Protein AF-B3P311-F1 (afdb_monomer_lite)

pLDDT: mean 86.54, std 12.33, range [51.47, 98.25]

Organism: Drosophila erecta (NCBI:txid7220)

Foldseek 3Di:
DDPVVVVVVVVCVVPVPPPPACDPVNVVVLLVVLVVLVVVQPDLVSLLVCLVVLLVSCQSCVVVDDPVLCVVLCVLQVVFWDFDDDVNHGDRSHTDGPRPPDDDDPVRSVVSNVSSVVSSVSSNVVNPD

Radius of gyration: 18.73 Å; chains: 1; bounding box: 48×38×53 Å

Secondary structure (DSSP, 8-state):
--HHHHHHHHHHHHHTTTT-SS-HHHHHHHHHHHHHHHHH--SHHHHHHHHHHHHHHHHHHGGGS-HHHHHHHHHHHHHHEEEEEETTEEEEEEEEETTTT----HHHHHHHHHHHHHHHHHHHHTT--

InterPro domains:
  IPR010825 Stress-inducible humoral factor Turandot [PF07240] (41-118)

Structure (mmCIF, N/CA/C/O backbone):
data_AF-B3P311-F1
#
_entry.id   AF-B3P311-F1
#
loop_
_atom_site.group_PDB
_atom_site.id
_atom_site.type_symbol
_atom_site.label_atom_id
_atom_site.label_alt_id
_atom_site.label_comp_id
_atom_site.label_asym_id
_atom_site.label_entity_id
_atom_site.label_seq_id
_atom_site.pdbx_PDB_ins_code
_atom_site.Cartn_x
_atom_site.Cartn_y
_atom_site.Cartn_z
_atom_site.occupancy
_atom_site.B_iso_or_equiv
_atom_site.auth_seq_id
_atom_site.auth_comp_id
_atom_site.auth_asym_id
_atom_site.auth_atom_id
_atom_site.pdbx_PDB_model_num
ATOM 1 N N . MET A 1 1 ? 30.407 -19.758 -33.613 1.00 51.47 1 MET A N 1
ATOM 2 C CA . MET A 1 1 ? 29.673 -18.491 -33.392 1.00 51.47 1 MET A CA 1
ATOM 3 C C . MET A 1 1 ? 30.706 -17.395 -33.213 1.00 51.47 1 MET A C 1
ATOM 5 O O . MET A 1 1 ? 31.607 -17.573 -32.403 1.00 51.47 1 MET A O 1
ATOM 9 N N . ASN A 1 2 ? 30.657 -16.333 -34.016 1.00 64.00 2 ASN A N 1
ATOM 10 C CA . ASN A 1 2 ? 31.698 -15.303 -34.004 1.00 64.00 2 ASN A CA 1
ATOM 11 C C . ASN A 1 2 ? 31.640 -14.518 -32.684 1.00 64.00 2 ASN A C 1
ATOM 13 O O . ASN A 1 2 ? 30.558 -14.143 -32.231 1.00 64.00 2 ASN A O 1
ATOM 17 N N . SER A 1 3 ? 32.796 -14.255 -32.071 1.00 72.38 3 SER A N 1
ATOM 18 C CA . SER A 1 3 ? 32.898 -13.522 -30.796 1.00 72.38 3 SER A CA 1
ATOM 19 C C . SER A 1 3 ? 32.141 -12.178 -30.828 1.00 72.38 3 SER A C 1
ATOM 21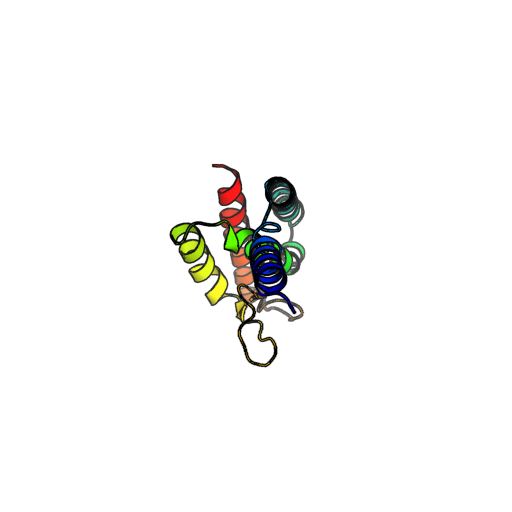 O O . SER A 1 3 ? 31.453 -11.821 -29.875 1.00 72.38 3 SER A O 1
ATOM 23 N N . ALA A 1 4 ? 32.134 -11.500 -31.983 1.00 69.88 4 ALA A N 1
ATOM 24 C CA . ALA A 1 4 ? 31.395 -10.254 -32.198 1.00 69.88 4 ALA A CA 1
ATOM 25 C C . ALA A 1 4 ? 29.865 -10.397 -32.047 1.00 69.88 4 ALA A C 1
ATOM 27 O O . ALA A 1 4 ? 29.226 -9.538 -31.444 1.00 69.88 4 ALA A O 1
ATOM 28 N N . THR A 1 5 ? 29.273 -11.496 -32.535 1.00 68.00 5 THR 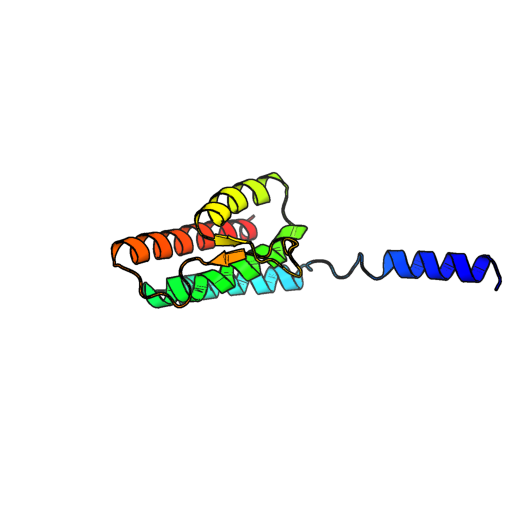A N 1
ATOM 29 C CA . THR A 1 5 ? 27.835 -11.770 -32.343 1.00 68.00 5 THR A CA 1
ATOM 30 C C . THR A 1 5 ? 27.499 -12.093 -30.886 1.00 68.00 5 THR A C 1
ATOM 32 O O . THR A 1 5 ? 26.455 -11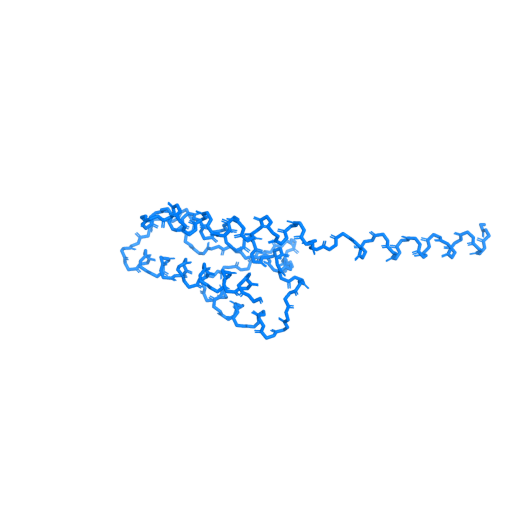.675 -30.403 1.00 68.00 5 THR A O 1
ATOM 35 N N . SER A 1 6 ? 28.401 -12.764 -30.157 1.00 67.50 6 SER A N 1
ATOM 36 C CA . SER A 1 6 ? 28.234 -13.028 -28.719 1.00 67.50 6 SER A CA 1
ATOM 37 C C . SER A 1 6 ? 28.230 -11.729 -27.906 1.00 67.50 6 SER A C 1
ATOM 39 O O . SER A 1 6 ? 27.355 -11.529 -27.069 1.00 67.50 6 SER A O 1
ATOM 41 N N . LEU A 1 7 ? 29.184 -10.827 -28.166 1.00 68.00 7 LEU A N 1
ATOM 42 C CA . LEU A 1 7 ? 29.331 -9.579 -27.414 1.00 68.00 7 LEU A CA 1
ATOM 43 C C . LEU A 1 7 ? 28.135 -8.628 -27.614 1.00 68.00 7 LEU A C 1
ATOM 45 O O . LEU A 1 7 ? 27.656 -8.040 -26.647 1.00 68.00 7 LEU A O 1
ATOM 49 N N . MET A 1 8 ? 27.612 -8.523 -28.845 1.00 65.56 8 MET A N 1
ATOM 50 C CA . MET A 1 8 ? 26.407 -7.726 -29.117 1.00 65.56 8 MET A CA 1
ATOM 51 C C . MET A 1 8 ? 25.165 -8.278 -28.405 1.00 65.56 8 MET A C 1
ATOM 53 O O . MET A 1 8 ? 24.390 -7.493 -27.863 1.00 65.56 8 MET A O 1
ATOM 57 N N . CYS A 1 9 ? 24.989 -9.603 -28.343 1.00 67.75 9 CYS A N 1
ATOM 58 C CA . CYS A 1 9 ? 23.872 -10.199 -27.604 1.00 67.75 9 CYS A CA 1
ATOM 59 C C . CYS A 1 9 ? 23.946 -9.895 -26.100 1.00 67.75 9 CYS A C 1
ATOM 61 O O . CYS A 1 9 ? 22.929 -9.547 -25.509 1.00 67.75 9 CYS A O 1
ATOM 63 N N . PHE A 1 10 ? 25.133 -9.957 -25.482 1.00 67.38 10 PHE A N 1
ATOM 64 C CA . PHE A 1 10 ? 25.289 -9.588 -24.068 1.00 67.38 10 PHE A CA 1
ATOM 65 C C . PHE A 1 10 ? 25.005 -8.103 -23.813 1.00 67.38 10 PHE A C 1
ATOM 67 O O . PHE A 1 10 ? 24.324 -7.779 -22.845 1.00 67.38 10 PHE A O 1
ATOM 74 N N . ALA A 1 11 ? 25.451 -7.200 -24.691 1.00 64.38 11 ALA A N 1
ATOM 75 C CA . ALA A 1 11 ? 25.150 -5.774 -24.558 1.00 64.38 11 ALA A CA 1
ATOM 76 C C . ALA A 1 11 ? 23.639 -5.481 -24.662 1.00 64.38 11 ALA A C 1
ATOM 78 O O . ALA A 1 11 ? 23.103 -4.715 -23.865 1.00 64.38 11 ALA A O 1
ATOM 79 N N . LEU A 1 12 ? 22.929 -6.135 -25.590 1.00 61.72 12 LEU A N 1
ATOM 80 C CA . LEU A 1 12 ? 21.474 -5.988 -25.745 1.00 61.72 12 LEU A CA 1
ATOM 81 C C . LEU A 1 12 ? 20.685 -6.591 -24.566 1.00 61.72 12 LEU A C 1
ATOM 83 O O . LEU A 1 12 ? 19.679 -6.018 -24.139 1.00 61.72 12 LEU A O 1
ATOM 87 N N . LEU A 1 13 ? 21.154 -7.710 -24.001 1.00 63.53 13 LEU A N 1
ATOM 88 C CA . LEU A 1 13 ? 20.572 -8.308 -22.792 1.00 63.53 13 LEU A CA 1
ATOM 89 C C . LEU A 1 13 ? 20.766 -7.432 -21.545 1.00 63.53 13 LEU A C 1
ATOM 91 O O . LEU A 1 13 ? 19.927 -7.467 -20.653 1.00 63.53 13 LEU A O 1
ATOM 95 N N . LEU A 1 14 ? 21.836 -6.635 -21.480 1.00 61.81 14 LEU A N 1
ATOM 96 C CA . LEU A 1 14 ? 22.093 -5.735 -20.350 1.00 61.81 14 LEU A CA 1
ATOM 97 C C . LEU A 1 14 ? 21.301 -4.422 -20.432 1.00 61.81 14 LEU A C 1
ATOM 99 O O . LEU A 1 14 ? 20.954 -3.865 -19.397 1.00 61.81 14 LEU A O 1
ATOM 103 N N . ILE A 1 15 ? 20.989 -3.926 -21.633 1.00 57.59 15 ILE A N 1
ATOM 104 C CA . ILE A 1 15 ? 20.282 -2.643 -21.808 1.00 57.59 15 ILE A CA 1
ATOM 105 C C . ILE A 1 15 ? 18.754 -2.812 -21.737 1.00 57.59 15 ILE A C 1
ATOM 107 O O . ILE A 1 15 ? 18.056 -1.908 -21.285 1.00 57.59 15 ILE A O 1
ATOM 111 N N . SER A 1 16 ? 18.212 -3.964 -22.148 1.00 54.94 16 SER A N 1
ATOM 112 C CA . SER A 1 16 ? 16.755 -4.152 -22.264 1.00 54.94 16 SER A CA 1
ATOM 113 C C . SER A 1 16 ? 15.961 -4.123 -20.941 1.00 54.94 16 SER A C 1
ATOM 115 O O . SER A 1 16 ? 14.864 -3.566 -20.963 1.00 54.94 16 SER A O 1
ATOM 117 N N . PRO A 1 17 ? 16.456 -4.619 -19.786 1.00 54.06 17 PRO A N 1
ATOM 118 C CA . PRO A 1 17 ? 15.695 -4.554 -18.535 1.00 54.06 17 PRO A CA 1
ATOM 119 C C . PRO A 1 17 ? 15.858 -3.227 -17.781 1.00 54.06 17 PRO A C 1
ATOM 121 O O . PRO A 1 17 ? 15.012 -2.895 -16.958 1.00 54.06 17 PRO A O 1
ATOM 124 N N . LEU A 1 18 ? 16.932 -2.463 -18.031 1.00 52.34 18 LEU A N 1
ATOM 125 C CA . LEU A 1 18 ? 17.244 -1.263 -17.241 1.00 52.34 18 LEU A CA 1
ATOM 126 C C . LEU A 1 18 ? 16.302 -0.077 -17.512 1.00 52.34 18 LEU A C 1
ATOM 128 O O . LEU A 1 18 ? 16.272 0.861 -16.720 1.00 52.34 18 LEU A O 1
ATOM 132 N N . CYS A 1 19 ? 15.547 -0.091 -18.614 1.00 56.69 19 CYS A N 1
ATOM 133 C CA . CYS A 1 19 ? 14.840 1.100 -19.097 1.00 56.69 19 CYS A CA 1
ATOM 134 C C . CYS A 1 19 ? 13.313 1.076 -18.947 1.00 56.69 19 CYS A C 1
ATOM 136 O O . CYS A 1 19 ? 12.683 2.072 -19.285 1.00 56.69 19 CYS A O 1
ATOM 138 N N . MET A 1 20 ? 12.707 0.009 -18.415 1.00 62.03 20 MET A N 1
ATOM 139 C CA . MET A 1 20 ? 11.276 0.014 -18.049 1.00 62.03 20 MET A CA 1
ATOM 140 C C . MET A 1 20 ? 11.078 0.250 -16.546 1.00 62.03 20 MET A C 1
ATOM 142 O O . MET A 1 20 ? 10.255 -0.396 -15.901 1.00 62.03 20 MET A O 1
ATOM 146 N N . GLY A 1 21 ? 11.898 1.132 -15.972 1.00 74.94 21 GLY A N 1
ATOM 147 C CA . GLY A 1 21 ? 11.707 1.607 -14.606 1.00 74.94 21 GLY A CA 1
ATOM 148 C C . GLY A 1 21 ? 10.429 2.434 -14.472 1.00 74.94 21 GLY A C 1
ATOM 149 O O . GLY A 1 21 ? 9.808 2.805 -15.464 1.00 74.94 21 GLY A O 1
ATOM 150 N N . TYR A 1 22 ? 10.067 2.735 -13.227 1.00 83.88 22 TYR A N 1
ATOM 151 C CA . TYR A 1 22 ? 8.943 3.603 -12.888 1.00 83.88 22 TYR A CA 1
ATOM 152 C C . TYR A 1 22 ? 9.026 4.936 -13.648 1.00 83.88 22 TYR A C 1
ATOM 154 O O . TYR A 1 22 ? 9.968 5.709 -13.448 1.00 83.88 22 TYR A O 1
ATOM 162 N N . THR A 1 23 ? 8.086 5.179 -14.562 1.00 89.62 23 THR A N 1
ATOM 163 C CA . THR A 1 23 ? 8.141 6.331 -15.470 1.00 89.62 23 THR A CA 1
ATOM 164 C C . THR A 1 23 ? 7.514 7.580 -14.850 1.00 89.62 23 THR A C 1
ATOM 166 O O . THR A 1 23 ? 6.823 7.527 -13.833 1.00 89.62 23 THR A O 1
ATOM 169 N N . ALA A 1 24 ? 7.727 8.738 -15.481 1.00 89.00 24 ALA A N 1
ATOM 170 C CA . ALA A 1 24 ? 7.037 9.966 -15.087 1.00 89.00 24 ALA A CA 1
ATOM 171 C C . ALA A 1 24 ? 5.508 9.857 -15.254 1.00 89.00 24 ALA A C 1
ATOM 173 O O . ALA A 1 24 ? 4.772 10.409 -14.441 1.00 89.00 24 ALA A O 1
ATOM 174 N N . GLU A 1 25 ? 5.037 9.120 -16.267 1.00 92.38 25 GLU A N 1
ATOM 175 C CA . GLU A 1 25 ? 3.610 8.869 -16.493 1.00 92.38 25 GLU A CA 1
ATOM 176 C C . GLU A 1 25 ? 3.022 7.977 -15.391 1.00 92.38 25 GLU A C 1
ATOM 178 O O . GLU A 1 25 ? 1.977 8.313 -14.831 1.00 92.38 25 GLU A O 1
ATOM 183 N N . ASP A 1 26 ? 3.732 6.908 -15.006 1.00 92.62 26 ASP A N 1
ATOM 184 C CA . ASP A 1 26 ? 3.347 6.059 -13.869 1.00 92.62 26 ASP A CA 1
ATOM 185 C C . ASP A 1 26 ? 3.283 6.877 -12.574 1.00 92.62 26 ASP A C 1
ATOM 187 O O . ASP A 1 26 ? 2.324 6.766 -11.807 1.00 92.62 26 ASP A O 1
ATOM 191 N N . ARG A 1 27 ? 4.269 7.762 -12.362 1.00 93.56 27 ARG A N 1
ATOM 192 C CA . ARG A 1 27 ? 4.321 8.663 -11.204 1.00 93.56 27 ARG A CA 1
ATOM 193 C C . ARG A 1 27 ? 3.128 9.606 -11.145 1.00 93.56 27 ARG A C 1
ATOM 195 O O . ARG A 1 27 ? 2.558 9.815 -10.076 1.00 93.56 27 ARG A O 1
ATOM 202 N N . GLU A 1 28 ? 2.737 10.180 -12.276 1.00 94.69 28 GLU A N 1
ATOM 203 C CA . GLU A 1 28 ? 1.583 11.073 -12.341 1.00 94.69 28 GLU A CA 1
ATOM 204 C C . GLU A 1 28 ? 0.260 10.313 -12.147 1.00 94.69 28 GLU A C 1
ATOM 206 O O . GLU A 1 28 ? -0.649 10.796 -11.465 1.00 94.69 28 GLU A O 1
ATOM 211 N N . ALA A 1 29 ? 0.152 9.105 -12.708 1.00 96.19 29 ALA A N 1
ATOM 212 C CA . ALA A 1 29 ? -1.003 8.236 -12.520 1.00 96.19 29 ALA A CA 1
ATOM 213 C C . ALA A 1 29 ? -1.174 7.823 -11.052 1.00 96.19 29 ALA A C 1
ATOM 215 O O . ALA A 1 29 ? -2.272 7.960 -10.508 1.00 96.19 29 ALA A O 1
ATOM 216 N N . ASP A 1 30 ? -0.096 7.401 -10.391 1.00 97.12 30 ASP A N 1
ATOM 217 C CA . ASP A 1 30 ? -0.117 7.036 -8.975 1.00 97.12 30 ASP A CA 1
ATOM 218 C C . ASP A 1 30 ? -0.382 8.246 -8.071 1.00 97.12 30 ASP A C 1
ATOM 220 O O . ASP A 1 30 ? -1.129 8.119 -7.103 1.00 97.12 30 ASP A O 1
ATOM 224 N N . SER A 1 31 ? 0.132 9.433 -8.411 1.00 97.19 31 SER A N 1
ATOM 225 C CA . SER A 1 31 ? -0.187 10.679 -7.697 1.00 97.19 31 SER A CA 1
ATOM 226 C C . SER A 1 31 ? -1.693 10.950 -7.670 1.00 97.19 31 SER A C 1
ATOM 228 O O . SER A 1 31 ? -2.298 11.107 -6.603 1.00 97.19 31 SER A O 1
ATOM 230 N N . ARG A 1 32 ? -2.337 10.916 -8.847 1.00 97.62 32 ARG A N 1
ATOM 231 C CA . ARG A 1 32 ? -3.799 11.045 -8.954 1.00 97.62 32 ARG A CA 1
ATOM 232 C C . ARG A 1 32 ? -4.506 9.944 -8.177 1.00 97.62 32 ARG A C 1
ATOM 234 O O . ARG A 1 32 ? -5.480 10.217 -7.475 1.00 97.62 32 ARG A O 1
ATOM 241 N N . ARG A 1 33 ? -4.002 8.712 -8.268 1.00 98.06 33 ARG A N 1
ATOM 242 C CA . ARG A 1 33 ? -4.623 7.562 -7.622 1.00 98.06 33 ARG A CA 1
ATOM 243 C C . ARG A 1 33 ? -4.592 7.659 -6.098 1.00 98.06 33 ARG A C 1
ATOM 245 O O . ARG A 1 33 ? -5.613 7.407 -5.465 1.00 98.06 33 ARG A O 1
ATOM 252 N N . VAL A 1 34 ? -3.475 8.082 -5.504 1.00 98.00 34 VAL A N 1
ATOM 253 C CA . VAL A 1 34 ? -3.380 8.333 -4.055 1.00 98.00 34 VAL A CA 1
ATOM 254 C C . VAL A 1 34 ? -4.386 9.400 -3.626 1.00 98.00 34 VAL A C 1
ATOM 256 O O . VAL A 1 34 ? -5.119 9.196 -2.657 1.00 98.00 34 VAL A O 1
ATOM 259 N N . ALA A 1 35 ? -4.484 10.505 -4.372 1.00 97.75 35 ALA A N 1
ATOM 260 C CA . ALA A 1 35 ? -5.448 11.562 -4.073 1.00 97.75 35 ALA A CA 1
ATOM 261 C C . ALA A 1 35 ? -6.905 11.058 -4.126 1.00 97.75 35 ALA A C 1
ATOM 263 O O . ALA A 1 35 ? -7.709 11.388 -3.252 1.00 97.75 35 ALA A O 1
ATOM 264 N N . GLU A 1 36 ? -7.248 10.226 -5.113 1.00 98.12 36 GLU A N 1
ATOM 265 C CA . GLU A 1 36 ? -8.566 9.589 -5.213 1.00 98.12 36 GLU A CA 1
ATOM 266 C C . GLU A 1 36 ? -8.855 8.642 -4.047 1.00 98.12 36 GLU A C 1
ATOM 268 O O . GLU A 1 36 ? -9.949 8.694 -3.484 1.00 98.12 36 GLU A O 1
ATOM 273 N N . ILE A 1 37 ? -7.894 7.794 -3.668 1.00 98.25 37 ILE A N 1
ATOM 274 C CA . ILE A 1 37 ? -8.043 6.845 -2.557 1.00 98.25 37 ILE A CA 1
ATOM 275 C C . ILE A 1 37 ? -8.339 7.594 -1.256 1.00 98.25 37 ILE A C 1
ATOM 277 O O . ILE A 1 37 ? -9.309 7.267 -0.570 1.00 98.25 37 ILE A O 1
ATOM 281 N N . ILE A 1 38 ? -7.547 8.623 -0.941 1.00 97.62 38 ILE A N 1
ATOM 282 C CA . ILE A 1 38 ? -7.721 9.438 0.270 1.00 97.62 38 ILE A CA 1
ATOM 283 C C . ILE A 1 38 ? -9.079 10.141 0.250 1.00 97.62 38 ILE A C 1
ATOM 285 O O . ILE A 1 38 ? -9.806 10.128 1.241 1.00 97.62 38 ILE A O 1
ATOM 289 N N . LYS A 1 39 ? -9.458 10.724 -0.892 1.00 97.50 39 LYS A N 1
ATOM 290 C CA . LYS A 1 39 ? -10.730 11.436 -1.037 1.00 97.50 39 LYS A CA 1
ATOM 291 C C . LYS A 1 39 ? -11.943 10.512 -0.905 1.00 97.50 39 LYS A C 1
ATOM 293 O O . LYS A 1 39 ? -12.949 10.924 -0.336 1.00 97.50 39 LYS A O 1
ATOM 298 N N . ASN A 1 40 ? -11.886 9.299 -1.441 1.00 97.44 40 ASN A N 1
ATOM 299 C CA . ASN A 1 40 ? -13.042 8.402 -1.477 1.00 97.44 40 ASN A CA 1
ATOM 300 C C . ASN A 1 40 ? -13.180 7.548 -0.205 1.00 97.44 40 ASN A C 1
ATOM 302 O O . ASN A 1 40 ? -14.279 7.082 0.090 1.00 97.44 40 ASN A O 1
ATOM 306 N N . SER A 1 41 ? -12.102 7.373 0.563 1.00 97.19 41 SER A N 1
ATOM 307 C CA . SER A 1 41 ? -12.089 6.535 1.768 1.00 97.19 41 SER A CA 1
ATOM 308 C C . SER A 1 41 ? -12.534 7.303 3.020 1.00 97.19 41 SER A C 1
ATOM 310 O O . SER A 1 41 ? -11.718 7.681 3.862 1.00 97.19 41 SER A O 1
ATOM 312 N N . GLN A 1 42 ? -13.834 7.585 3.125 1.00 94.94 42 GLN A N 1
ATOM 313 C CA . GLN A 1 42 ? -14.395 8.416 4.199 1.00 94.94 42 GLN A CA 1
ATOM 314 C C . GLN A 1 42 ? -14.693 7.640 5.491 1.00 94.94 42 GLN A C 1
ATOM 316 O O . GLN A 1 42 ? -14.439 8.150 6.581 1.00 94.94 42 GLN A O 1
ATOM 321 N N . ASP A 1 43 ? -15.212 6.416 5.388 1.00 95.69 43 ASP A N 1
ATOM 322 C CA . ASP A 1 43 ? -15.528 5.567 6.543 1.00 95.69 43 ASP A CA 1
ATOM 323 C C . ASP A 1 43 ? -14.411 4.562 6.860 1.00 95.69 43 ASP A C 1
ATOM 325 O O . ASP A 1 43 ? -13.591 4.228 6.002 1.00 95.69 43 ASP A O 1
ATOM 329 N N . ASP A 1 44 ? -14.404 4.032 8.084 1.00 94.06 44 ASP A N 1
ATOM 330 C CA . ASP A 1 44 ? -13.367 3.110 8.557 1.00 94.06 44 ASP A CA 1
ATOM 331 C C . ASP A 1 44 ? -13.174 1.899 7.639 1.00 94.06 44 ASP A C 1
ATOM 333 O O . ASP A 1 44 ? -12.040 1.520 7.347 1.00 94.06 44 ASP A O 1
ATOM 337 N N . ASN A 1 45 ? -14.257 1.301 7.133 1.00 93.25 45 ASN A N 1
ATOM 338 C CA . ASN A 1 45 ? -14.144 0.123 6.276 1.00 93.25 45 ASN A CA 1
ATOM 339 C C . ASN A 1 45 ? -13.521 0.491 4.927 1.00 93.25 45 ASN A C 1
ATOM 341 O O . ASN A 1 45 ? -12.666 -0.242 4.430 1.00 93.25 45 ASN A O 1
ATOM 345 N N . SER A 1 46 ? -13.918 1.623 4.342 1.00 95.31 46 SER A N 1
ATOM 346 C CA . SER A 1 46 ? -13.336 2.112 3.087 1.00 95.31 46 SER A CA 1
ATOM 347 C C . SER A 1 46 ? -11.833 2.399 3.214 1.00 95.31 46 SER A C 1
ATOM 349 O O . SER A 1 46 ? -11.062 1.986 2.346 1.00 95.31 46 SER A O 1
ATOM 351 N N . LYS A 1 47 ? -11.395 2.995 4.334 1.00 96.88 47 LYS A N 1
ATOM 352 C CA . LYS A 1 47 ? -9.975 3.214 4.652 1.00 96.88 47 LYS A CA 1
ATOM 353 C C . LYS A 1 47 ? -9.231 1.889 4.745 1.00 96.88 47 LYS A C 1
ATOM 355 O O . LYS A 1 47 ? -8.259 1.674 4.028 1.00 96.88 47 LYS A O 1
ATOM 360 N N . ILE A 1 48 ? -9.731 0.969 5.571 1.00 94.50 48 ILE A N 1
ATOM 361 C CA . ILE A 1 48 ? -9.097 -0.331 5.826 1.00 94.50 48 ILE A CA 1
ATOM 362 C C . ILE A 1 48 ? -8.949 -1.145 4.537 1.00 94.50 48 ILE A C 1
ATOM 364 O O . ILE A 1 48 ? -7.888 -1.715 4.280 1.00 94.50 48 ILE A O 1
ATOM 368 N N . ASN A 1 49 ? -9.985 -1.161 3.698 1.00 94.19 49 ASN A N 1
ATOM 369 C CA . ASN A 1 49 ? -9.971 -1.886 2.428 1.00 94.19 49 ASN A CA 1
ATOM 370 C C . ASN A 1 49 ? -9.009 -1.274 1.397 1.00 94.19 49 ASN A C 1
ATOM 372 O O . ASN A 1 49 ? -8.512 -1.995 0.534 1.00 94.19 49 ASN A O 1
ATOM 376 N N . SER A 1 50 ? -8.706 0.020 1.508 1.00 96.19 50 SER A N 1
ATOM 377 C CA . SER A 1 50 ? -7.824 0.735 0.579 1.00 96.19 50 SER A CA 1
ATOM 378 C C . SER A 1 50 ? -6.340 0.685 0.965 1.00 96.19 50 SER A C 1
ATOM 380 O O . SER A 1 50 ? -5.484 1.048 0.161 1.00 96.19 50 SER A O 1
ATOM 382 N N . ILE A 1 51 ? -6.000 0.201 2.168 1.00 96.56 51 ILE A N 1
ATOM 383 C CA . ILE A 1 51 ? -4.607 0.117 2.645 1.00 96.56 51 ILE A CA 1
ATOM 384 C C . ILE A 1 51 ? -3.726 -0.683 1.682 1.00 96.56 51 ILE A C 1
ATOM 386 O O . ILE A 1 51 ? -2.603 -0.275 1.398 1.00 96.56 51 ILE A O 1
ATOM 390 N N . GLN A 1 52 ? -4.211 -1.826 1.183 1.00 95.38 52 GLN A N 1
ATOM 391 C CA . GLN A 1 52 ? -3.400 -2.663 0.295 1.00 95.38 52 GLN A CA 1
ATOM 392 C C . GLN A 1 52 ? -3.052 -1.931 -1.002 1.00 95.38 52 GLN A C 1
ATOM 394 O O . GLN A 1 52 ? -1.933 -2.048 -1.484 1.00 95.38 52 GLN A O 1
ATOM 399 N N . GLU A 1 53 ? -3.974 -1.129 -1.526 1.00 96.69 53 GLU A N 1
ATOM 400 C CA . GLU A 1 53 ? -3.726 -0.366 -2.742 1.00 96.69 53 GLU A CA 1
ATOM 401 C C . GLU A 1 53 ? -2.661 0.721 -2.527 1.00 96.69 53 GLU A C 1
ATOM 403 O O . GLU A 1 53 ? -1.784 0.898 -3.372 1.00 96.69 53 GLU A O 1
ATOM 408 N N . LEU A 1 54 ? -2.666 1.390 -1.367 1.00 97.44 54 LEU A N 1
ATOM 409 C CA . LEU A 1 54 ? -1.594 2.319 -0.990 1.00 97.44 54 LEU A CA 1
ATOM 410 C C . LEU A 1 54 ? -0.235 1.611 -0.870 1.00 97.44 54 LEU A C 1
ATOM 412 O O . LEU A 1 54 ? 0.773 2.139 -1.337 1.00 97.44 54 LEU A O 1
ATOM 416 N N . LEU A 1 55 ? -0.194 0.406 -0.292 1.00 96.00 55 LEU A N 1
ATOM 417 C CA . LEU A 1 55 ? 1.031 -0.402 -0.221 1.00 96.00 55 LEU A CA 1
ATOM 418 C C . LEU A 1 55 ? 1.532 -0.808 -1.613 1.00 96.00 55 LEU A C 1
ATOM 420 O O . LEU A 1 55 ? 2.736 -0.784 -1.867 1.00 96.00 55 LEU A O 1
ATOM 424 N N . ASP A 1 56 ? 0.626 -1.141 -2.529 1.00 95.06 56 ASP A N 1
ATOM 425 C CA . ASP A 1 56 ? 0.982 -1.506 -3.898 1.00 95.06 56 ASP A CA 1
ATOM 426 C C . ASP A 1 56 ? 1.521 -0.299 -4.684 1.00 95.06 56 ASP A C 1
ATOM 428 O O . ASP A 1 56 ? 2.451 -0.453 -5.480 1.00 95.06 56 ASP A O 1
ATOM 432 N N . ILE A 1 57 ? 0.980 0.904 -4.448 1.00 95.94 57 ILE A N 1
ATOM 433 C CA . ILE A 1 57 ? 1.535 2.164 -4.970 1.00 95.94 57 ILE A CA 1
ATOM 434 C C . ILE A 1 57 ? 2.928 2.412 -4.384 1.00 95.94 57 ILE A C 1
ATOM 436 O O . ILE A 1 57 ? 3.873 2.657 -5.134 1.00 95.94 57 ILE A O 1
ATOM 440 N N . TYR A 1 58 ? 3.093 2.279 -3.064 1.00 94.62 58 TYR A N 1
ATOM 441 C CA . TYR A 1 58 ? 4.396 2.429 -2.415 1.00 94.62 58 TYR A CA 1
ATOM 442 C C . TYR A 1 58 ? 5.445 1.482 -3.009 1.00 94.62 58 TYR A C 1
ATOM 444 O O . TYR A 1 58 ? 6.550 1.906 -3.342 1.00 94.62 58 TYR A O 1
ATOM 452 N N . LYS A 1 59 ? 5.083 0.214 -3.234 1.00 92.44 59 LYS A N 1
ATOM 453 C CA . LYS A 1 59 ? 5.956 -0.777 -3.873 1.00 92.44 59 LYS A CA 1
ATOM 454 C C . LYS A 1 59 ? 6.419 -0.340 -5.267 1.00 92.44 59 LYS A C 1
ATOM 456 O O . LYS A 1 59 ? 7.574 -0.578 -5.615 1.00 92.44 59 LYS A O 1
ATOM 461 N N . ARG A 1 60 ? 5.545 0.279 -6.070 1.00 92.12 60 ARG A N 1
ATOM 462 C CA . ARG A 1 60 ? 5.902 0.790 -7.407 1.00 92.12 60 ARG A CA 1
ATOM 463 C C . ARG A 1 60 ? 6.800 2.019 -7.339 1.00 92.12 60 ARG A C 1
ATOM 465 O O . ARG A 1 60 ? 7.747 2.105 -8.113 1.00 92.12 60 ARG A O 1
ATOM 472 N N . LEU A 1 61 ? 6.538 2.920 -6.392 1.00 91.56 61 LEU A N 1
ATOM 473 C CA . LEU A 1 61 ? 7.369 4.096 -6.129 1.00 91.56 61 LEU A CA 1
ATOM 474 C C . LEU A 1 61 ? 8.759 3.719 -5.618 1.00 91.56 61 LEU A C 1
ATOM 476 O O . LEU A 1 61 ? 9.723 4.414 -5.938 1.00 91.56 61 LEU A O 1
ATOM 480 N N . TYR A 1 62 ? 8.862 2.624 -4.855 1.00 90.88 62 TYR A N 1
ATOM 481 C CA . TYR A 1 62 ? 10.048 2.212 -4.105 1.00 90.88 62 TYR A CA 1
ATOM 482 C C . TYR A 1 62 ? 11.364 2.424 -4.869 1.00 90.88 62 TYR A C 1
ATOM 484 O O . TYR A 1 62 ? 12.232 3.117 -4.339 1.00 90.88 62 TYR A O 1
ATOM 492 N N . PRO A 1 63 ? 11.533 1.954 -6.126 1.00 88.06 63 PRO A N 1
ATOM 493 C CA . PRO A 1 63 ? 12.794 2.091 -6.855 1.00 88.06 63 PRO A CA 1
ATOM 494 C C . PRO A 1 63 ? 13.200 3.540 -7.168 1.00 88.06 63 PRO A C 1
ATOM 496 O O . PRO A 1 63 ? 14.388 3.799 -7.341 1.00 88.06 63 PRO A O 1
ATOM 499 N N . SER A 1 64 ? 12.248 4.476 -7.220 1.00 88.75 64 SER A N 1
ATOM 500 C CA . SER A 1 64 ? 12.494 5.897 -7.516 1.00 88.75 64 SER A CA 1
ATOM 501 C C . SER A 1 64 ? 12.803 6.764 -6.293 1.00 88.75 64 SER A C 1
ATOM 503 O O . SER A 1 64 ? 13.312 7.868 -6.457 1.00 88.75 64 SER A O 1
ATOM 505 N N . LEU A 1 65 ? 12.515 6.273 -5.086 1.00 90.06 65 LEU A N 1
ATOM 506 C CA . LEU A 1 65 ? 12.686 7.039 -3.849 1.00 90.06 65 LEU A CA 1
ATOM 507 C C . LEU A 1 65 ? 14.142 7.084 -3.389 1.00 90.06 65 LEU A C 1
ATOM 509 O O . LEU A 1 65 ? 14.902 6.134 -3.624 1.00 90.06 65 LEU A O 1
ATOM 513 N N . THR A 1 66 ? 14.512 8.151 -2.679 1.00 91.88 66 THR A N 1
ATOM 514 C CA . THR A 1 66 ? 15.809 8.216 -1.995 1.00 91.88 66 THR A CA 1
ATOM 515 C C . THR A 1 66 ? 15.849 7.242 -0.810 1.00 91.88 66 THR A C 1
ATOM 517 O O . THR A 1 66 ? 14.800 6.825 -0.306 1.00 91.88 66 THR A O 1
ATOM 520 N N . PRO A 1 67 ? 17.044 6.847 -0.333 1.00 92.44 67 PRO A N 1
ATOM 521 C CA . PRO A 1 67 ? 17.164 6.010 0.860 1.00 92.44 67 PRO A CA 1
ATOM 522 C C . PRO A 1 67 ? 16.425 6.576 2.083 1.00 92.44 67 PRO A C 1
ATOM 524 O O . PRO A 1 67 ? 15.769 5.821 2.793 1.00 92.44 67 PRO A O 1
ATOM 527 N N . GLU A 1 68 ? 16.471 7.892 2.288 1.00 92.62 68 GLU A N 1
ATOM 528 C CA . GLU A 1 68 ? 15.833 8.576 3.418 1.00 92.62 68 GLU A CA 1
ATOM 529 C C . GLU A 1 68 ? 14.300 8.536 3.323 1.00 92.62 68 GLU A C 1
ATOM 531 O O . GLU A 1 68 ? 13.611 8.272 4.312 1.00 92.62 68 GLU A O 1
ATOM 536 N N . GLU A 1 69 ? 13.749 8.756 2.124 1.00 92.44 69 GLU A N 1
ATOM 537 C CA . GLU A 1 69 ? 12.309 8.629 1.867 1.00 92.44 69 GLU A CA 1
ATOM 538 C C . GLU A 1 69 ? 11.828 7.194 2.101 1.00 92.44 69 GLU A C 1
ATOM 540 O O . GLU A 1 69 ? 10.777 6.980 2.711 1.00 92.44 69 GLU A O 1
ATOM 545 N N . ARG A 1 70 ? 12.612 6.203 1.652 1.00 92.25 70 ARG A N 1
ATOM 546 C CA . ARG A 1 70 ? 12.305 4.785 1.871 1.00 92.25 70 ARG A CA 1
ATOM 547 C C . ARG A 1 70 ? 12.288 4.453 3.351 1.00 92.25 70 ARG A C 1
ATOM 549 O O . ARG A 1 70 ? 11.283 3.936 3.815 1.00 92.25 70 ARG A O 1
ATOM 556 N N . GLU A 1 71 ? 13.339 4.796 4.090 1.00 92.38 71 GLU A N 1
ATOM 557 C CA . GLU A 1 71 ? 13.457 4.489 5.520 1.00 92.38 71 GLU A CA 1
ATOM 558 C C . GLU A 1 71 ? 12.291 5.073 6.337 1.00 92.38 71 GLU A C 1
ATOM 560 O O . GLU A 1 71 ? 11.695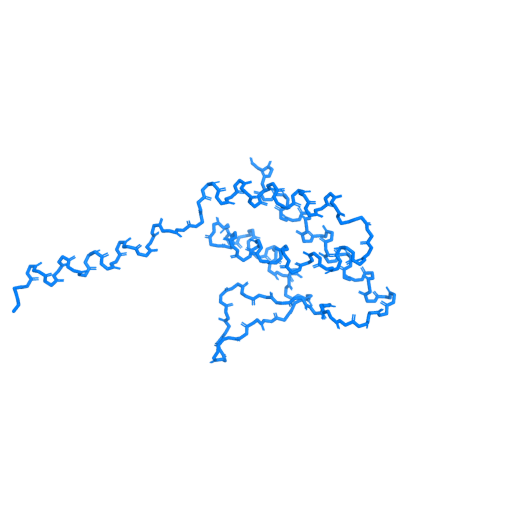 4.384 7.169 1.00 92.38 71 GLU A O 1
ATOM 565 N N . SER A 1 72 ? 11.909 6.323 6.056 1.00 90.44 72 SER A N 1
ATOM 566 C CA . SER A 1 72 ? 10.796 7.012 6.728 1.00 90.44 72 SER A CA 1
ATOM 567 C C . SER A 1 72 ? 9.439 6.316 6.551 1.00 90.44 72 SER A C 1
ATOM 569 O O . SER A 1 72 ? 8.568 6.397 7.429 1.00 90.44 72 SER A O 1
ATOM 571 N N . ILE A 1 73 ? 9.238 5.639 5.418 1.00 93.69 73 ILE A N 1
ATOM 572 C CA . ILE A 1 73 ? 8.001 4.913 5.113 1.00 93.69 73 ILE A CA 1
ATOM 573 C C . ILE A 1 73 ? 8.113 3.448 5.548 1.00 93.69 73 ILE A C 1
ATOM 575 O O . ILE A 1 73 ? 7.180 2.937 6.164 1.00 93.69 73 ILE A O 1
ATOM 579 N N . ASP A 1 74 ? 9.248 2.792 5.306 1.00 92.81 74 ASP A N 1
ATOM 580 C CA . ASP A 1 74 ? 9.491 1.390 5.654 1.00 92.81 74 ASP A CA 1
ATOM 581 C C . ASP A 1 74 ? 9.329 1.156 7.158 1.00 92.81 74 ASP A C 1
ATOM 583 O O . ASP A 1 74 ? 8.640 0.216 7.551 1.00 92.81 74 ASP A O 1
ATOM 587 N N . ASN A 1 75 ? 9.873 2.031 8.011 1.00 89.12 75 ASN A N 1
ATOM 588 C CA . ASN A 1 75 ? 9.714 1.907 9.466 1.00 89.12 75 ASN A CA 1
ATOM 589 C C . ASN A 1 75 ? 8.235 1.830 9.872 1.00 89.12 75 ASN A C 1
ATOM 591 O O . ASN A 1 75 ? 7.843 0.969 10.656 1.00 89.12 75 ASN A O 1
ATOM 595 N N . PHE A 1 76 ? 7.403 2.665 9.257 1.00 89.12 76 PHE A N 1
ATOM 596 C CA . PHE A 1 76 ? 5.972 2.720 9.525 1.00 89.12 76 PHE A CA 1
ATOM 597 C C . PHE A 1 76 ? 5.194 1.537 8.921 1.00 89.12 76 PHE A C 1
ATOM 599 O O . PHE A 1 76 ? 4.310 0.951 9.555 1.00 89.12 76 PHE A O 1
ATOM 606 N N . VAL A 1 77 ? 5.534 1.156 7.688 1.00 92.94 77 VAL A N 1
ATOM 607 C CA . VAL A 1 77 ? 4.912 0.035 6.971 1.00 92.94 77 VAL A CA 1
ATOM 608 C C . VAL A 1 77 ? 5.216 -1.294 7.667 1.00 92.94 77 VAL A C 1
ATOM 610 O O . VAL A 1 77 ? 4.321 -2.132 7.799 1.00 92.94 77 VAL A O 1
ATOM 613 N N . ASN A 1 78 ? 6.442 -1.498 8.151 1.00 91.25 78 ASN A N 1
ATOM 614 C CA . ASN A 1 78 ? 6.890 -2.748 8.774 1.00 91.25 78 ASN A CA 1
ATOM 615 C C . ASN A 1 78 ? 6.088 -3.112 10.033 1.00 91.25 78 ASN A C 1
ATOM 617 O O . ASN A 1 78 ? 5.813 -4.287 10.277 1.00 91.25 78 ASN A O 1
ATOM 621 N N . GLU A 1 79 ? 5.670 -2.122 10.819 1.00 89.75 79 GLU A N 1
ATOM 622 C CA . GLU A 1 79 ? 4.902 -2.351 12.047 1.00 89.75 79 GLU A CA 1
ATOM 623 C C . GLU A 1 79 ? 3.516 -2.961 11.752 1.00 89.75 79 GLU A C 1
ATOM 625 O O . GLU A 1 79 ? 3.049 -3.879 12.441 1.00 89.75 79 GLU A O 1
ATOM 630 N N . HIS A 1 80 ? 2.892 -2.538 10.653 1.00 90.62 80 HIS A N 1
ATOM 631 C CA . HIS A 1 80 ? 1.487 -2.818 10.336 1.00 90.62 80 HIS A CA 1
ATOM 632 C C . HIS A 1 80 ? 1.283 -3.836 9.201 1.00 90.62 80 HIS A C 1
ATOM 634 O O . HIS A 1 80 ? 0.145 -4.188 8.870 1.00 90.62 80 HIS A O 1
ATOM 640 N N . THR A 1 81 ? 2.368 -4.342 8.612 1.00 92.06 81 THR A N 1
ATOM 641 C CA . THR A 1 81 ? 2.323 -5.271 7.475 1.00 92.06 81 THR A CA 1
ATOM 642 C C . THR A 1 81 ? 3.101 -6.553 7.728 1.00 92.06 81 THR A C 1
ATOM 644 O O . THR A 1 81 ? 3.962 -6.618 8.604 1.00 92.06 81 THR A O 1
ATOM 647 N N . ASP A 1 82 ? 2.756 -7.584 6.965 1.00 88.50 82 ASP A N 1
ATOM 648 C CA . ASP A 1 82 ? 3.520 -8.820 6.854 1.00 88.50 82 ASP A CA 1
ATOM 649 C C . ASP A 1 82 ? 4.295 -8.819 5.530 1.00 88.50 82 ASP A C 1
ATOM 651 O O . ASP A 1 82 ? 3.825 -8.307 4.505 1.00 88.50 82 ASP A O 1
ATOM 655 N N . GLU A 1 83 ? 5.488 -9.406 5.542 1.00 86.81 83 GLU A N 1
ATOM 656 C CA . GLU A 1 83 ? 6.289 -9.591 4.338 1.00 86.81 83 GLU A CA 1
ATOM 657 C C . GLU A 1 83 ? 5.670 -10.648 3.417 1.00 86.81 83 GLU A C 1
ATOM 659 O O . GLU A 1 83 ? 5.249 -11.720 3.856 1.00 86.81 83 GLU A O 1
ATOM 664 N N . VAL A 1 84 ? 5.607 -10.346 2.119 1.00 83.56 84 VAL A N 1
ATOM 665 C CA . VAL A 1 84 ? 5.157 -11.307 1.112 1.00 83.56 84 VAL A CA 1
ATOM 666 C C . VAL A 1 84 ? 6.349 -12.147 0.679 1.00 83.56 84 VAL A C 1
ATOM 668 O O . VAL A 1 84 ? 7.298 -11.627 0.096 1.00 83.56 84 VAL A O 1
ATOM 671 N N . LEU A 1 85 ? 6.273 -13.453 0.918 1.00 83.81 85 LEU A N 1
ATOM 672 C CA . LEU A 1 85 ? 7.286 -14.411 0.487 1.00 83.81 85 LEU A CA 1
ATOM 673 C C . LEU A 1 85 ? 6.880 -15.059 -0.842 1.00 83.81 85 LEU A C 1
ATOM 675 O O . LEU A 1 85 ? 5.756 -15.540 -0.984 1.00 83.81 85 LEU A O 1
ATOM 679 N N . VAL A 1 86 ? 7.812 -15.109 -1.792 1.00 77.81 86 VAL A N 1
ATOM 680 C CA . VAL A 1 86 ? 7.721 -15.896 -3.030 1.00 77.81 86 VAL A CA 1
ATOM 681 C C . VAL A 1 86 ? 8.823 -16.941 -2.966 1.00 77.81 86 VAL A C 1
ATOM 683 O O . VAL A 1 86 ? 9.988 -16.594 -2.805 1.00 77.81 86 VAL A O 1
ATOM 686 N N . ASP A 1 87 ? 8.460 -18.221 -3.016 1.00 83.75 87 ASP A N 1
ATOM 687 C CA . ASP A 1 87 ? 9.410 -19.337 -2.889 1.00 83.75 87 ASP A CA 1
ATOM 688 C C . ASP A 1 87 ? 10.308 -19.249 -1.634 1.00 83.75 87 ASP A C 1
ATOM 690 O O . ASP A 1 87 ? 11.476 -19.630 -1.639 1.00 83.75 87 ASP A O 1
ATOM 694 N N . GLY A 1 88 ? 9.756 -18.716 -0.536 1.00 80.62 88 GLY A N 1
ATOM 695 C CA . GLY A 1 88 ? 10.471 -18.511 0.731 1.00 80.62 88 GLY A CA 1
ATOM 696 C C . GLY A 1 88 ? 11.404 -17.295 0.757 1.00 80.62 88 GLY A C 1
ATOM 697 O O . GLY A 1 88 ? 12.004 -17.022 1.794 1.00 80.62 88 GLY A O 1
ATOM 698 N N . VAL A 1 89 ? 11.506 -16.546 -0.343 1.00 81.75 89 VAL A N 1
ATOM 699 C CA . VAL A 1 89 ? 12.307 -15.324 -0.448 1.00 81.75 89 VAL A CA 1
ATOM 700 C C . VAL A 1 89 ? 11.393 -14.100 -0.354 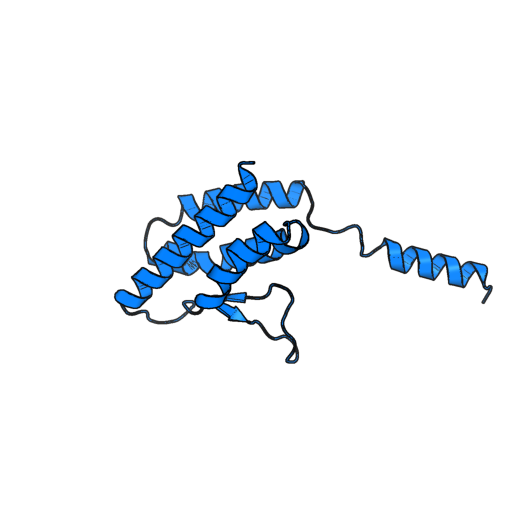1.00 81.75 89 VAL A C 1
ATOM 702 O O . VAL A 1 89 ? 10.343 -14.077 -1.001 1.00 81.75 89 VAL A O 1
ATOM 705 N N . PRO A 1 90 ? 11.769 -13.058 0.406 1.00 76.94 90 PRO A N 1
ATOM 706 C CA . PRO A 1 90 ? 11.075 -11.779 0.378 1.00 76.94 90 PRO A CA 1
ATOM 707 C C . PRO A 1 90 ? 10.864 -11.255 -1.043 1.00 76.94 90 PRO A C 1
ATOM 709 O O . PRO A 1 90 ? 11.820 -11.014 -1.784 1.00 76.94 90 PRO A O 1
ATOM 712 N N . SER A 1 91 ? 9.606 -11.027 -1.425 1.00 77.25 91 SER A N 1
ATOM 713 C CA . SER A 1 91 ? 9.314 -10.207 -2.596 1.00 77.25 91 SER A CA 1
ATOM 714 C C . SER A 1 91 ? 9.867 -8.817 -2.316 1.00 77.25 91 SER A C 1
ATOM 716 O O . SER A 1 91 ? 9.449 -8.178 -1.353 1.00 77.25 91 SER A O 1
ATOM 718 N N . GLN A 1 92 ? 10.740 -8.306 -3.184 1.00 68.75 92 GLN A N 1
ATOM 719 C CA . GLN A 1 92 ? 11.239 -6.935 -3.060 1.00 68.75 92 GLN A CA 1
ATOM 720 C C . GLN A 1 92 ? 10.060 -5.952 -2.970 1.00 68.75 92 GLN A C 1
ATOM 722 O O . GLN A 1 92 ? 9.183 -5.945 -3.840 1.00 68.75 92 GLN A O 1
ATOM 727 N N . GLY A 1 93 ? 9.994 -5.207 -1.862 1.00 68.94 93 GLY A N 1
ATOM 728 C CA . GLY A 1 93 ? 8.911 -4.267 -1.542 1.00 68.94 93 GLY A CA 1
ATOM 729 C C . GLY A 1 93 ? 7.515 -4.891 -1.376 1.00 68.94 93 GLY A C 1
ATOM 730 O O . GLY A 1 93 ? 6.529 -4.172 -1.270 1.00 68.94 93 GLY A O 1
ATOM 731 N N . GLY A 1 94 ? 7.383 -6.219 -1.397 1.00 81.81 94 GLY A N 1
ATOM 732 C CA . GLY A 1 94 ? 6.096 -6.901 -1.295 1.00 81.81 94 GLY A CA 1
ATOM 733 C C . GLY A 1 94 ? 5.619 -6.958 0.148 1.00 81.81 94 GLY A C 1
ATOM 734 O O . GLY A 1 94 ? 6.162 -7.727 0.938 1.00 81.81 94 GLY A O 1
ATOM 735 N N . ARG A 1 95 ? 4.583 -6.182 0.479 1.00 89.31 95 ARG A N 1
ATOM 736 C CA . ARG A 1 95 ? 3.973 -6.147 1.813 1.00 89.31 95 ARG A CA 1
ATOM 737 C C . ARG A 1 95 ? 2.468 -6.326 1.739 1.00 89.31 95 ARG A C 1
ATOM 739 O O . ARG A 1 95 ? 1.814 -5.814 0.831 1.00 89.31 95 ARG A O 1
ATOM 746 N N . LYS A 1 96 ? 1.924 -7.055 2.712 1.00 90.38 96 LYS A N 1
ATOM 747 C CA . LYS A 1 96 ? 0.485 -7.259 2.859 1.00 90.38 96 LYS A CA 1
ATOM 748 C C . LYS A 1 96 ? 0.006 -6.672 4.172 1.00 90.38 96 LYS A C 1
ATOM 750 O O . LYS A 1 96 ? 0.625 -6.875 5.212 1.00 90.38 96 LYS A O 1
ATOM 755 N N . THR A 1 97 ? -1.115 -5.965 4.144 1.00 90.31 97 THR A N 1
ATOM 756 C CA . THR A 1 97 ? -1.709 -5.449 5.380 1.00 90.31 97 THR A CA 1
ATOM 757 C C . THR A 1 97 ? -2.161 -6.576 6.318 1.00 90.31 97 THR A C 1
ATOM 759 O O . THR A 1 97 ? -2.788 -7.550 5.890 1.00 90.31 97 THR A O 1
ATOM 762 N N . LYS A 1 98 ? -1.908 -6.416 7.625 1.00 89.31 98 LYS A N 1
ATOM 763 C CA . LYS A 1 98 ? -2.377 -7.338 8.676 1.00 89.31 98 LYS A CA 1
ATOM 764 C C . LYS A 1 98 ? -3.892 -7.290 8.894 1.00 89.31 98 LYS A C 1
ATOM 766 O O . LYS A 1 98 ? -4.419 -8.160 9.593 1.00 89.31 98 LYS A O 1
ATOM 771 N N . PHE A 1 99 ? -4.578 -6.296 8.328 1.00 87.75 99 PHE A N 1
ATOM 772 C CA . PHE A 1 99 ? -5.994 -6.003 8.571 1.00 87.75 99 PHE A CA 1
ATOM 773 C C . PHE A 1 99 ? -6.942 -6.642 7.547 1.00 87.75 99 PHE A C 1
ATOM 775 O O . PHE A 1 99 ? -8.121 -6.832 7.841 1.00 87.75 99 PHE A O 1
ATOM 782 N N . ALA A 1 100 ? -6.438 -7.007 6.363 1.00 78.94 100 ALA A N 1
ATOM 783 C CA . ALA A 1 100 ? -7.266 -7.512 5.270 1.00 78.94 100 ALA A CA 1
ATOM 784 C C . ALA A 1 100 ? -8.017 -8.798 5.652 1.00 78.94 100 ALA A C 1
ATOM 786 O O . ALA A 1 100 ? -7.423 -9.764 6.135 1.00 78.94 100 ALA A O 1
ATOM 787 N N . GLY A 1 101 ? -9.326 -8.816 5.381 1.00 74.94 101 GLY A N 1
ATOM 788 C CA . GLY A 1 101 ? -10.184 -9.996 5.524 1.00 74.94 101 GLY A CA 1
ATOM 789 C C . GLY A 1 101 ? -10.436 -10.461 6.962 1.00 74.94 101 GLY A C 1
ATOM 790 O O . GLY A 1 101 ? -11.010 -11.531 7.153 1.00 74.94 101 GLY A O 1
ATOM 791 N N . LYS A 1 102 ? -10.016 -9.696 7.977 1.00 78.50 102 LYS A N 1
ATOM 792 C CA . LYS A 1 102 ? -10.229 -10.033 9.390 1.00 78.50 102 LYS A CA 1
ATOM 793 C C . LYS A 1 102 ? -11.424 -9.273 9.955 1.00 78.50 102 LYS A C 1
ATOM 795 O O . LYS A 1 102 ? -11.655 -8.115 9.621 1.00 78.50 102 LYS A O 1
ATOM 800 N N . ILE A 1 103 ? -12.151 -9.910 10.873 1.00 81.12 103 ILE A N 1
ATOM 801 C CA . ILE A 1 103 ? -13.087 -9.199 11.748 1.00 81.12 103 ILE A CA 1
ATOM 802 C C . ILE A 1 103 ? -12.241 -8.446 12.772 1.00 81.12 103 ILE A C 1
ATOM 804 O O . ILE A 1 103 ? -11.539 -9.059 13.577 1.00 81.12 103 ILE A O 1
ATOM 808 N N .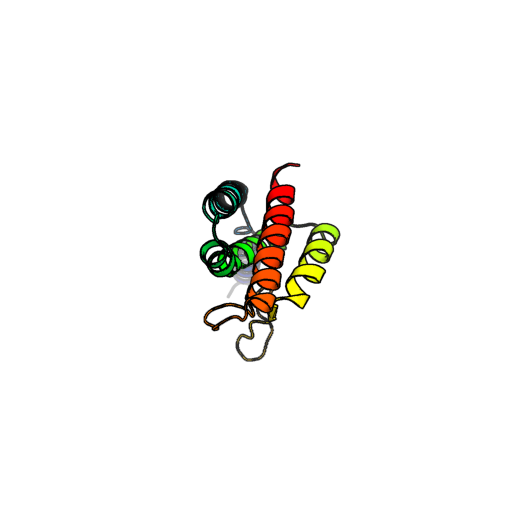 LEU A 1 104 ? -12.275 -7.119 12.710 1.00 85.62 104 LEU A N 1
ATOM 809 C CA . LEU A 1 104 ? -11.477 -6.259 13.573 1.00 85.62 104 LEU A CA 1
ATOM 810 C C . LEU A 1 104 ? -12.309 -5.781 14.761 1.00 85.62 104 LEU A C 1
ATOM 812 O O . LEU A 1 104 ? -13.446 -5.337 14.594 1.00 85.62 104 LEU A O 1
ATOM 816 N N . SER A 1 105 ? -11.716 -5.841 15.953 1.00 90.25 105 SER A N 1
ATOM 817 C CA . SER A 1 105 ? -12.243 -5.119 17.114 1.00 90.25 105 SER A CA 1
ATOM 818 C C . SER A 1 105 ? -12.203 -3.608 16.859 1.00 90.25 105 SER A C 1
ATOM 820 O O . SER A 1 105 ? -11.390 -3.150 16.057 1.00 90.25 105 SER A O 1
ATOM 822 N N . GLU A 1 106 ? -13.017 -2.822 17.566 1.00 89.88 106 GLU A N 1
ATOM 823 C CA . GLU A 1 106 ? -13.015 -1.353 17.431 1.00 89.88 106 GLU A CA 1
ATOM 824 C C . GLU A 1 106 ? -11.624 -0.743 17.680 1.00 89.88 106 GLU A C 1
ATOM 826 O O . GLU A 1 106 ? -11.184 0.130 16.938 1.00 89.88 106 GLU A O 1
ATOM 831 N N . ALA A 1 107 ? -10.868 -1.277 18.647 1.00 90.19 107 ALA A N 1
ATOM 832 C CA . ALA A 1 107 ? -9.487 -0.856 18.882 1.00 90.19 107 ALA A CA 1
ATOM 833 C C . ALA A 1 107 ? -8.582 -1.148 17.671 1.00 90.19 107 ALA A C 1
ATOM 835 O O . ALA A 1 107 ? -7.794 -0.302 17.257 1.00 90.19 107 ALA A O 1
ATOM 836 N N . THR A 1 108 ? -8.711 -2.332 17.066 1.00 90.88 108 THR A N 1
ATOM 837 C CA . THR A 1 108 ? -7.920 -2.704 15.883 1.00 90.88 108 THR A CA 1
ATOM 838 C C . THR A 1 108 ? -8.340 -1.921 14.638 1.00 90.88 108 THR A C 1
ATOM 840 O O . THR A 1 108 ? -7.483 -1.614 13.815 1.00 90.88 108 THR A O 1
ATOM 843 N N . LYS A 1 109 ? -9.624 -1.559 14.503 1.00 92.75 109 LYS A N 1
ATOM 844 C CA . LYS A 1 109 ? -10.083 -0.647 13.446 1.00 92.75 109 LYS A CA 1
ATOM 845 C C . LYS A 1 109 ? -9.414 0.713 13.575 1.00 92.75 109 LYS A C 1
ATOM 847 O O . LYS A 1 109 ? -8.878 1.180 12.582 1.00 92.75 109 LYS A O 1
ATOM 852 N N . GLY A 1 110 ? -9.361 1.283 14.782 1.00 93.25 110 GLY A N 1
ATOM 853 C CA . GLY A 1 110 ? -8.675 2.555 15.032 1.00 93.25 110 GLY A CA 1
ATOM 854 C C . GLY A 1 110 ? -7.189 2.527 14.656 1.00 93.25 110 GLY A C 1
ATOM 855 O O . GLY A 1 110 ? -6.682 3.465 14.050 1.00 93.25 110 GLY A O 1
ATOM 856 N N . VAL A 1 111 ? -6.491 1.421 14.942 1.00 93.75 111 VAL A N 1
ATOM 857 C CA . VAL A 1 111 ? -5.098 1.233 14.493 1.00 93.75 111 VAL A CA 1
ATOM 858 C C . VAL A 1 111 ? -5.015 1.175 12.965 1.00 93.75 111 VAL A C 1
ATOM 860 O O . VAL A 1 111 ? -4.146 1.799 12.366 1.00 93.75 111 VAL A O 1
ATOM 863 N N . ALA A 1 112 ? -5.920 0.442 12.318 1.00 94.38 112 ALA A N 1
ATOM 864 C CA . ALA A 1 112 ? -5.910 0.283 10.870 1.00 94.38 112 ALA A CA 1
ATOM 865 C C . ALA A 1 112 ? -6.265 1.582 10.123 1.00 94.38 112 ALA A C 1
ATOM 867 O O . ALA A 1 112 ? -5.658 1.883 9.097 1.00 94.38 112 ALA A O 1
ATOM 868 N N . THR A 1 113 ? -7.208 2.374 10.635 1.00 96.06 113 THR A N 1
ATOM 869 C CA . THR A 1 113 ? -7.552 3.681 10.062 1.00 96.06 113 THR A CA 1
ATOM 870 C C . THR A 1 113 ? -6.437 4.698 10.272 1.00 96.06 113 THR A C 1
ATOM 872 O O . THR A 1 113 ? -6.097 5.396 9.322 1.00 96.06 113 THR A O 1
ATOM 875 N N . GLY A 1 114 ? -5.797 4.719 11.446 1.00 95.81 114 GLY A N 1
ATOM 876 C CA . GLY A 1 114 ? -4.586 5.514 11.670 1.00 95.81 114 GLY A CA 1
ATOM 877 C C . GLY A 1 114 ? -3.453 5.120 10.718 1.00 95.81 114 GLY A C 1
ATOM 878 O O . GLY A 1 114 ? -2.817 5.985 10.118 1.00 95.81 114 GLY A O 1
ATOM 879 N N . PHE A 1 115 ? -3.268 3.812 10.486 1.00 96.12 115 PHE A N 1
ATOM 880 C CA . PHE A 1 115 ? -2.304 3.315 9.503 1.00 96.12 115 PHE A CA 1
ATOM 881 C C . PHE A 1 115 ? -2.598 3.824 8.086 1.00 96.12 115 PHE A C 1
ATOM 883 O O . PHE A 1 115 ? -1.693 4.287 7.394 1.00 96.12 115 PHE A O 1
ATOM 890 N N . PHE A 1 116 ? -3.865 3.779 7.664 1.00 97.19 116 PHE A N 1
ATOM 891 C CA . PHE A 1 116 ? -4.297 4.335 6.382 1.00 97.19 116 PHE A CA 1
ATOM 892 C C . PHE A 1 116 ? -3.989 5.835 6.267 1.00 97.19 116 PHE A C 1
ATOM 894 O O . PHE A 1 116 ? -3.446 6.266 5.251 1.00 97.19 116 PHE A O 1
ATOM 901 N N . GLU A 1 117 ? -4.330 6.626 7.287 1.00 97.31 117 GLU A N 1
ATOM 902 C CA . GLU A 1 117 ? -4.185 8.085 7.262 1.00 97.31 117 GLU A CA 1
ATOM 903 C C . GLU A 1 117 ? -2.722 8.514 7.149 1.00 97.31 117 GLU A C 1
ATOM 905 O O . GLU A 1 117 ? -2.380 9.339 6.299 1.00 97.31 117 GLU A O 1
ATOM 910 N N . GLU A 1 118 ? -1.843 7.921 7.953 1.00 96.50 118 GLU A N 1
ATOM 911 C CA . GLU A 1 118 ? -0.425 8.265 7.924 1.00 96.50 118 GLU A CA 1
ATOM 912 C C . GLU A 1 118 ? 0.272 7.724 6.667 1.00 96.50 118 GLU A C 1
ATOM 914 O O . GLU A 1 118 ? 1.047 8.461 6.052 1.00 96.50 118 GLU A O 1
ATOM 919 N N . LEU A 1 119 ? -0.039 6.502 6.209 1.00 96.81 119 LEU A N 1
ATOM 920 C CA . LEU A 1 119 ? 0.506 5.987 4.946 1.00 96.81 119 LEU A CA 1
ATOM 921 C C . LEU A 1 119 ? 0.058 6.861 3.769 1.00 96.81 119 LEU A C 1
ATOM 923 O O . LEU A 1 119 ? 0.885 7.279 2.960 1.00 96.81 119 LEU A O 1
ATOM 927 N N . GLY A 1 120 ? -1.236 7.179 3.696 1.00 97.19 120 GLY A N 1
ATOM 928 C CA . GLY A 1 120 ? -1.792 8.058 2.671 1.00 97.19 120 GLY A CA 1
ATOM 929 C C . GLY A 1 120 ? -1.139 9.439 2.689 1.00 97.19 120 GLY A C 1
ATOM 930 O O . GLY A 1 120 ? -0.728 9.932 1.640 1.00 97.19 120 GLY A O 1
ATOM 931 N N . SER A 1 121 ? -0.962 10.036 3.871 1.00 96.44 121 SER A N 1
ATOM 932 C CA . SER A 1 121 ? -0.295 11.334 4.021 1.00 96.44 121 SER A CA 1
ATOM 933 C C . SER A 1 121 ? 1.169 11.296 3.583 1.00 96.44 121 SER A C 1
ATOM 935 O O . SER A 1 121 ? 1.616 12.209 2.888 1.00 96.44 121 SER A O 1
ATOM 937 N N . LYS A 1 122 ? 1.926 10.262 3.974 1.00 95.75 122 LYS A N 1
ATOM 938 C CA . LYS A 1 122 ? 3.331 10.102 3.567 1.00 95.75 122 LYS A CA 1
ATOM 939 C C . LYS A 1 122 ? 3.445 9.970 2.051 1.00 95.75 122 LYS A C 1
ATOM 941 O O . LYS A 1 122 ? 4.253 10.667 1.447 1.00 95.75 122 LYS A O 1
ATOM 946 N N . LEU A 1 123 ? 2.602 9.140 1.431 1.00 96.44 123 LEU A N 1
ATOM 947 C CA . LEU A 1 123 ? 2.599 8.957 -0.021 1.00 96.44 123 LEU A CA 1
ATOM 948 C C . LEU A 1 123 ? 2.176 10.224 -0.766 1.00 96.44 123 LEU A C 1
ATOM 950 O O . LEU A 1 123 ? 2.817 10.582 -1.747 1.00 96.44 123 LEU A O 1
ATOM 954 N N . ALA A 1 124 ? 1.152 10.936 -0.291 1.00 96.56 124 ALA A N 1
ATOM 955 C CA . ALA A 1 124 ? 0.750 12.212 -0.878 1.00 96.56 124 ALA A CA 1
ATOM 956 C C . ALA A 1 124 ? 1.897 13.239 -0.846 1.00 96.56 124 ALA A C 1
ATOM 958 O O . ALA A 1 124 ? 2.129 13.933 -1.836 1.00 96.56 124 ALA A O 1
ATOM 959 N N . GLY A 1 125 ? 2.657 13.280 0.255 1.00 95.56 125 GLY A N 1
ATOM 960 C CA . GLY A 1 125 ? 3.814 14.164 0.415 1.00 95.56 125 GLY A CA 1
ATOM 961 C C . GLY A 1 125 ? 4.923 13.939 -0.619 1.00 95.56 125 GLY A C 1
ATOM 962 O O . GLY A 1 125 ? 5.565 14.903 -1.034 1.00 95.56 125 GLY A O 1
ATOM 963 N N . LEU A 1 126 ? 5.097 12.704 -1.107 1.00 93.88 126 LEU A N 1
ATOM 964 C CA . LEU A 1 126 ? 6.082 12.377 -2.149 1.00 93.88 126 LEU A CA 1
ATOM 965 C C . LEU A 1 126 ? 5.774 13.027 -3.506 1.00 93.88 126 LEU A C 1
ATOM 967 O O . LEU A 1 126 ? 6.649 13.077 -4.371 1.00 93.88 126 LEU A O 1
ATOM 971 N N . PHE A 1 127 ? 4.543 13.499 -3.724 1.00 92.94 127 PHE A N 1
ATOM 972 C CA . PHE A 1 127 ? 4.109 14.098 -4.989 1.00 92.94 127 PHE A CA 1
ATOM 973 C C . PHE A 1 127 ? 3.987 15.624 -4.946 1.00 92.94 127 PHE A C 1
ATOM 975 O O . PHE A 1 127 ? 3.782 16.235 -5.991 1.00 92.94 127 PHE A O 1
ATOM 982 N N . THR A 1 128 ? 4.089 16.240 -3.766 1.00 86.62 128 THR A N 1
ATOM 983 C CA . THR A 1 128 ? 3.925 17.694 -3.583 1.00 86.62 128 THR A CA 1
ATOM 984 C C . THR A 1 128 ? 5.238 18.484 -3.571 1.00 86.62 128 THR A C 1
ATOM 986 O O . THR A 1 128 ? 5.197 19.694 -3.355 1.00 86.62 128 THR A O 1
ATOM 989 N N . GLY A 1 129 ? 6.381 17.818 -3.765 1.00 62.66 129 GLY A N 1
ATOM 990 C CA . GLY A 1 129 ? 7.693 18.457 -3.947 1.00 62.66 129 GLY A CA 1
ATOM 991 C C . GLY A 1 129 ? 7.924 18.893 -5.385 1.00 62.66 129 GLY A C 1
ATOM 992 O O . GLY A 1 129 ? 8.459 20.008 -5.564 1.00 62.66 129 GLY A O 1
#

Sequence (129 aa):
MNSATSLMCFALLLISPLCMGYTAEDREADSRRVAEIIKNSQDDNSKINSIQELLDIYKRLYPSLTPEERESIDNFVNEHTDEVLVDGVPSQGGRKTKFAGKILSEATKGVATGFFEELGSKLAGLFTG